Protein AF-A0A8H2WRV7-F1 (afdb_monomer_lite)

Organism: NCBI:txid456999

Radius of gyration: 17.0 Å; chains: 1; bounding box: 42×40×40 Å

pLDDT: mean 81.15, std 13.09, range [40.94, 95.81]

Secondary structure (DSSP, 8-state):
-----GGGS-HHHHHHHHHHHHHHHHHHHHHHHHHHTTSSSS----HHHHHHHHHHHHHIIIIIS----TTTT---HHHHHHHHHHHHHHT-

Structure (mmCIF, N/CA/C/O backbone):
data_AF-A0A8H2WRV7-F1
#
_entry.id   AF-A0A8H2WRV7-F1
#
loop_
_atom_site.group_PDB
_atom_site.id
_atom_site.type_symbol
_atom_site.label_atom_id
_atom_site.label_alt_id
_atom_site.label_comp_id
_atom_site.label_asym_id
_atom_site.label_entity_id
_atom_site.label_seq_id
_atom_site.pdbx_PDB_ins_code
_atom_site.Cartn_x
_atom_site.Cartn_y
_atom_site.Cartn_z
_atom_site.occupancy
_atom_site.B_iso_or_equiv
_atom_site.auth_seq_id
_atom_site.auth_comp_id
_atom_site.auth_asym_id
_atom_site.auth_atom_id
_atom_site.pdbx_PDB_model_num
ATOM 1 N N . MET A 1 1 ? 2.225 27.433 -16.671 1.00 42.38 1 MET A N 1
ATOM 2 C CA . MET A 1 1 ? 2.277 25.971 -16.908 1.00 42.38 1 MET A CA 1
ATOM 3 C C . MET A 1 1 ? 3.741 25.560 -17.065 1.00 42.38 1 MET A C 1
ATOM 5 O O . MET A 1 1 ? 4.300 25.706 -18.143 1.00 42.38 1 MET A O 1
ATOM 9 N N . HIS A 1 2 ? 4.402 25.146 -15.980 1.00 40.94 2 HIS A N 1
ATOM 10 C CA . HIS A 1 2 ? 5.798 24.694 -16.022 1.00 40.94 2 HIS A CA 1
ATOM 11 C C . HIS A 1 2 ? 5.851 23.250 -16.537 1.00 40.94 2 HIS A C 1
ATOM 13 O O . HIS A 1 2 ? 5.439 22.327 -15.839 1.00 40.94 2 HIS A O 1
ATOM 19 N N . ARG A 1 3 ? 6.349 23.047 -17.765 1.00 52.06 3 ARG A N 1
ATOM 20 C CA . ARG A 1 3 ? 6.739 21.714 -18.244 1.00 52.06 3 ARG A CA 1
ATOM 21 C C . ARG A 1 3 ? 7.942 21.256 -17.423 1.00 52.06 3 ARG A C 1
ATOM 23 O O . ARG A 1 3 ? 9.021 21.831 -17.550 1.00 52.06 3 ARG A O 1
ATOM 30 N N . PHE A 1 4 ? 7.756 20.231 -16.597 1.00 56.12 4 PHE A N 1
ATOM 31 C CA . PHE A 1 4 ? 8.866 19.511 -15.979 1.00 56.12 4 PHE A CA 1
ATOM 32 C C . PHE A 1 4 ? 9.779 18.965 -17.085 1.00 56.12 4 PHE A C 1
ATOM 34 O O . PHE A 1 4 ? 9.336 18.264 -17.997 1.00 56.12 4 PHE A O 1
ATOM 41 N N . SER A 1 5 ? 11.052 19.355 -17.042 1.00 53.59 5 SER A N 1
ATOM 42 C CA . SER A 1 5 ? 12.059 18.933 -18.010 1.00 53.59 5 SER A CA 1
ATOM 43 C C . SER A 1 5 ? 12.471 17.492 -17.712 1.00 53.59 5 SER A C 1
ATOM 45 O O . SER A 1 5 ? 13.246 17.227 -16.799 1.00 53.59 5 SER A O 1
ATOM 47 N N . ILE A 1 6 ? 11.969 16.560 -18.519 1.00 58.44 6 ILE A N 1
ATOM 48 C CA . ILE A 1 6 ? 12.263 15.113 -18.488 1.00 58.44 6 ILE A CA 1
ATOM 49 C C . ILE A 1 6 ? 13.730 14.776 -18.840 1.00 58.44 6 ILE A C 1
ATOM 51 O O . ILE A 1 6 ? 14.108 13.614 -18.906 1.00 58.44 6 ILE A O 1
ATOM 55 N N . ARG A 1 7 ? 14.573 15.788 -19.081 1.00 58.34 7 ARG A N 1
ATOM 56 C CA . ARG A 1 7 ? 15.935 15.654 -19.622 1.00 58.34 7 ARG A CA 1
ATOM 57 C C . ARG A 1 7 ? 16.974 15.128 -18.618 1.00 58.34 7 ARG A C 1
ATOM 59 O O . ARG A 1 7 ? 18.044 14.722 -19.052 1.00 58.34 7 ARG A O 1
ATOM 66 N N . TYR A 1 8 ? 16.677 15.128 -17.315 1.00 58.88 8 TYR A N 1
ATOM 67 C CA . TYR A 1 8 ? 17.641 14.770 -16.256 1.00 58.88 8 TYR A CA 1
ATOM 68 C C . TYR A 1 8 ? 17.167 13.670 -15.295 1.00 58.88 8 TYR A C 1
ATOM 70 O O . TYR A 1 8 ? 17.858 13.372 -14.324 1.00 58.88 8 TYR A O 1
ATOM 78 N N . LEU A 1 9 ? 16.004 13.060 -15.536 1.00 57.25 9 LEU A N 1
ATOM 79 C CA . LEU A 1 9 ? 15.581 11.902 -14.752 1.00 57.25 9 LEU A CA 1
ATOM 80 C C . LEU A 1 9 ? 16.301 10.655 -15.284 1.00 57.25 9 LEU A C 1
ATOM 82 O O . LEU A 1 9 ? 16.288 10.437 -16.499 1.00 57.25 9 LEU A O 1
ATOM 86 N N . PRO A 1 10 ? 16.919 9.828 -14.417 1.00 62.28 10 PRO A N 1
ATOM 87 C CA . PRO A 1 10 ? 17.399 8.516 -14.828 1.00 62.28 10 PRO A CA 1
ATOM 88 C C . PRO A 1 10 ? 16.235 7.791 -15.519 1.00 62.28 10 PRO A C 1
ATOM 90 O O . PRO A 1 10 ? 15.134 7.804 -14.958 1.00 62.28 10 PRO A O 1
ATOM 93 N N . PRO A 1 11 ? 16.426 7.177 -16.703 1.00 62.00 11 PRO A N 1
ATOM 94 C CA . PRO A 1 11 ? 15.332 6.622 -17.511 1.00 62.00 11 PRO A CA 1
ATOM 95 C C . PRO A 1 11 ? 14.408 5.691 -16.709 1.00 62.00 11 PRO A C 1
ATOM 97 O O . PRO A 1 11 ? 13.202 5.653 -16.931 1.00 62.00 11 PRO A O 1
ATOM 100 N N . ASN A 1 12 ? 14.965 5.031 -15.697 1.00 62.06 12 ASN A N 1
ATOM 101 C CA . ASN A 1 12 ? 14.275 4.101 -14.815 1.00 62.06 12 ASN A CA 1
ATOM 102 C C . ASN A 1 12 ? 13.215 4.771 -13.918 1.00 62.06 12 ASN A C 1
ATOM 104 O O . ASN A 1 12 ? 12.196 4.151 -13.636 1.00 62.06 12 ASN A O 1
ATOM 108 N N . ILE A 1 13 ? 13.397 6.032 -13.498 1.00 69.25 13 ILE A N 1
ATOM 109 C CA . ILE A 1 13 ? 12.413 6.721 -12.640 1.00 69.25 13 ILE A CA 1
ATOM 110 C C . ILE A 1 13 ? 11.140 7.050 -13.427 1.00 69.25 13 ILE A C 1
ATOM 112 O O . ILE A 1 13 ? 10.032 6.873 -12.918 1.00 69.25 13 ILE A O 1
ATOM 116 N N . CYS A 1 14 ? 11.271 7.465 -14.690 1.00 73.88 14 CYS A N 1
ATOM 117 C CA . CYS A 1 14 ? 10.112 7.747 -15.538 1.00 73.88 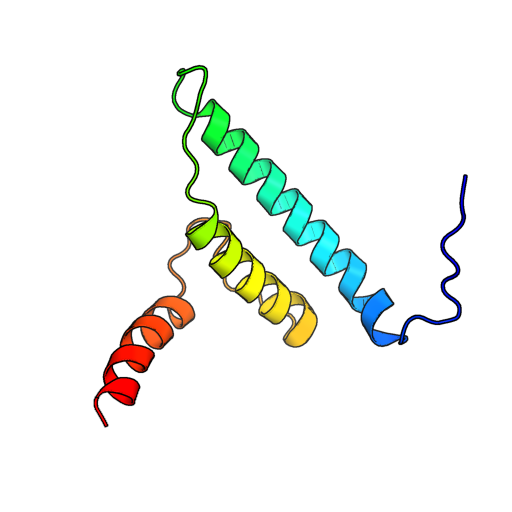14 CYS A CA 1
ATOM 118 C C . CYS A 1 14 ? 9.266 6.498 -15.819 1.00 73.88 14 CYS A C 1
ATOM 120 O O . CYS A 1 14 ? 8.053 6.619 -15.960 1.00 73.88 14 CYS A O 1
ATOM 122 N N . VAL A 1 15 ? 9.883 5.312 -15.853 1.00 80.12 15 VAL A N 1
ATOM 123 C CA . VAL A 1 15 ? 9.182 4.037 -16.074 1.00 80.12 15 VAL A CA 1
ATOM 124 C C . VAL A 1 15 ? 8.337 3.632 -14.863 1.00 80.12 15 VAL A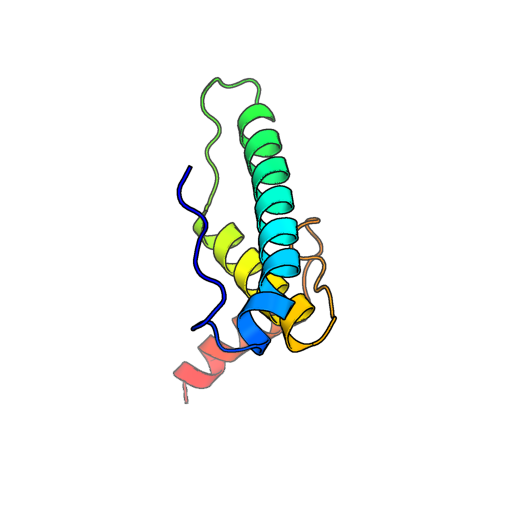 C 1
ATOM 126 O O . VAL A 1 15 ? 7.212 3.177 -15.040 1.00 80.12 15 VAL A O 1
ATOM 129 N N . ILE A 1 16 ? 8.832 3.838 -13.638 1.00 87.19 16 ILE A N 1
ATOM 130 C CA . ILE A 1 16 ? 8.122 3.437 -12.406 1.00 87.19 16 ILE A CA 1
ATOM 131 C C . ILE A 1 16 ? 7.117 4.481 -11.900 1.00 87.19 16 ILE A C 1
ATOM 133 O O . ILE A 1 16 ? 6.228 4.156 -11.114 1.00 87.19 16 ILE A O 1
ATOM 137 N N . THR A 1 17 ? 7.237 5.732 -12.357 1.00 89.06 17 THR A N 1
ATOM 138 C CA . THR A 1 17 ? 6.340 6.837 -11.977 1.00 89.06 17 THR A CA 1
ATOM 139 C C . THR A 1 17 ? 4.853 6.495 -12.171 1.00 89.06 17 THR A C 1
ATOM 141 O O . THR A 1 17 ? 4.104 6.666 -11.211 1.00 89.06 17 THR A O 1
ATOM 144 N N . PRO A 1 18 ? 4.389 5.978 -13.331 1.00 90.88 18 PRO A N 1
ATOM 145 C CA . PRO A 1 18 ? 2.977 5.626 -13.498 1.00 90.88 18 PRO A CA 1
ATOM 146 C C . PRO A 1 18 ? 2.492 4.558 -12.507 1.00 90.88 18 PRO A C 1
ATOM 148 O O . PRO A 1 18 ? 1.379 4.677 -12.000 1.00 90.88 18 PRO A O 1
ATOM 151 N N . THR A 1 19 ? 3.326 3.572 -12.161 1.00 92.00 19 THR A N 1
ATOM 152 C CA . THR A 1 19 ? 3.003 2.571 -11.130 1.00 92.00 19 THR A CA 1
ATOM 153 C C . THR A 1 19 ? 2.825 3.225 -9.761 1.00 92.00 19 THR A C 1
ATOM 155 O O . THR A 1 19 ? 1.842 2.967 -9.070 1.00 92.00 19 THR A O 1
ATOM 158 N N . PHE A 1 20 ? 3.729 4.130 -9.375 1.00 92.12 20 PHE A N 1
ATOM 159 C CA . PHE A 1 20 ? 3.639 4.839 -8.094 1.00 92.12 20 PHE A CA 1
ATOM 160 C C . PHE A 1 20 ? 2.402 5.738 -8.030 1.00 92.12 20 PHE A C 1
ATOM 162 O O . PHE A 1 20 ? 1.718 5.766 -7.009 1.00 92.12 20 PHE A O 1
ATOM 169 N N . THR A 1 21 ? 2.083 6.438 -9.122 1.00 94.00 21 THR A N 1
ATOM 170 C CA . THR A 1 21 ? 0.872 7.260 -9.224 1.00 94.00 21 THR A CA 1
ATOM 171 C C . THR A 1 21 ? -0.395 6.413 -9.104 1.00 94.00 21 THR A C 1
ATOM 173 O O . THR A 1 21 ? -1.314 6.804 -8.387 1.00 94.00 21 THR A O 1
ATOM 176 N N . ALA A 1 22 ? -0.443 5.236 -9.735 1.00 94.81 22 ALA A N 1
ATOM 177 C CA . ALA A 1 22 ? -1.583 4.327 -9.622 1.00 94.81 22 ALA A CA 1
ATOM 178 C C . ALA A 1 22 ? -1.788 3.839 -8.176 1.00 94.81 22 ALA A C 1
ATOM 180 O O . ALA A 1 22 ? -2.903 3.886 -7.657 1.00 94.81 22 ALA A O 1
ATOM 181 N N . ILE A 1 23 ? -0.705 3.446 -7.498 1.00 95.38 23 ILE A N 1
ATOM 182 C CA . ILE A 1 23 ? -0.741 3.017 -6.092 1.00 95.38 23 ILE A CA 1
ATOM 183 C C . ILE A 1 23 ? -1.176 4.169 -5.172 1.00 95.38 23 ILE A C 1
ATOM 185 O O . ILE A 1 23 ? -1.981 3.961 -4.265 1.00 95.38 23 ILE A O 1
ATOM 189 N N . ALA A 1 24 ? -0.698 5.394 -5.416 1.00 94.56 24 ALA A N 1
ATOM 190 C CA . ALA A 1 24 ? -1.079 6.569 -4.632 1.00 94.56 24 ALA A CA 1
ATOM 191 C C . ALA A 1 24 ? -2.577 6.900 -4.756 1.00 94.56 24 ALA A C 1
ATOM 193 O O . ALA A 1 24 ? -3.227 7.164 -3.746 1.00 94.56 24 ALA A O 1
ATOM 194 N N . HIS A 1 25 ? -3.147 6.827 -5.964 1.00 95.81 25 HIS A N 1
ATOM 195 C CA . HIS A 1 25 ? -4.591 7.004 -6.158 1.00 95.81 25 HIS A CA 1
ATOM 196 C C . HIS A 1 25 ? -5.413 5.878 -5.526 1.00 95.81 25 HIS A C 1
ATOM 198 O O . HIS A 1 25 ? -6.500 6.124 -5.000 1.00 95.81 25 HIS A O 1
ATOM 204 N N . HIS A 1 26 ? -4.899 4.646 -5.527 1.00 94.25 26 HIS A N 1
ATOM 205 C CA . HIS A 1 26 ? -5.565 3.553 -4.828 1.00 94.25 26 HIS A CA 1
ATOM 206 C C . HIS A 1 26 ? -5.614 3.814 -3.314 1.00 94.25 26 HIS A C 1
ATOM 208 O O . HIS A 1 26 ? -6.678 3.713 -2.701 1.00 94.25 26 HIS A O 1
ATOM 214 N N . LEU A 1 27 ? -4.498 4.248 -2.720 1.00 93.81 27 LEU A N 1
ATOM 215 C CA . LEU A 1 27 ? -4.456 4.658 -1.318 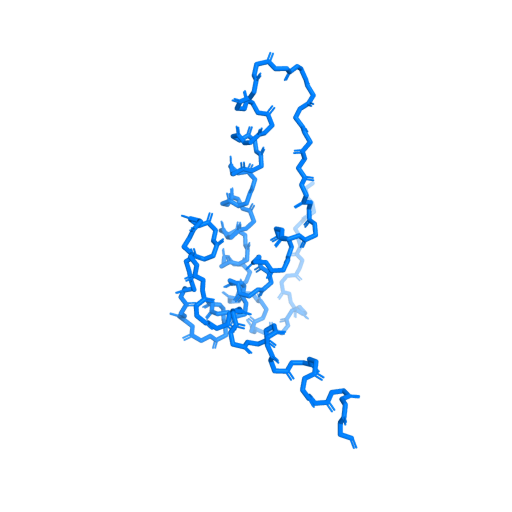1.00 93.81 27 LEU A CA 1
ATOM 216 C C . LEU A 1 27 ? -5.441 5.799 -1.020 1.00 93.81 27 LEU A C 1
ATOM 218 O O . LEU A 1 27 ? -6.157 5.732 -0.023 1.00 93.81 27 LEU A O 1
ATOM 222 N N . GLU A 1 28 ? -5.480 6.836 -1.860 1.00 92.62 28 GLU A N 1
ATOM 223 C CA . GLU A 1 28 ? -6.405 7.968 -1.717 1.00 92.62 28 GLU A CA 1
ATOM 224 C C . GLU A 1 28 ? -7.859 7.486 -1.621 1.00 92.62 28 GLU A C 1
ATOM 226 O O . GLU A 1 28 ? -8.580 7.873 -0.700 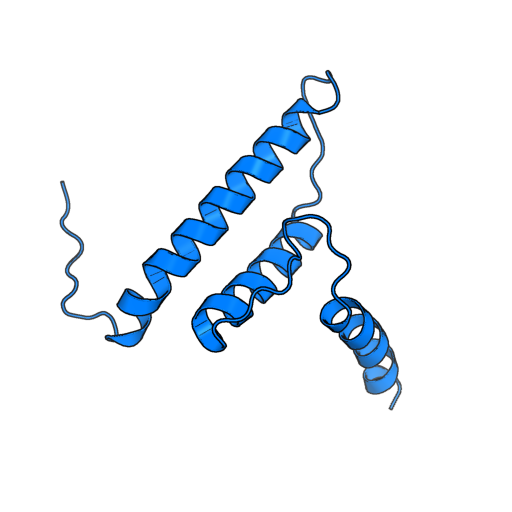1.00 92.62 28 GLU A O 1
ATOM 231 N N . SER A 1 29 ? -8.264 6.582 -2.519 1.00 92.38 29 SER A N 1
ATOM 232 C CA . SER A 1 29 ? -9.604 5.990 -2.517 1.00 92.38 29 SER A CA 1
ATOM 233 C C . SER A 1 29 ? -9.905 5.250 -1.210 1.00 92.38 29 SER A C 1
ATOM 235 O O . SER A 1 29 ? -10.977 5.429 -0.624 1.00 92.38 29 SER A O 1
ATOM 237 N N . ILE A 1 30 ? -8.944 4.476 -0.699 1.00 90.12 30 ILE A N 1
ATOM 238 C CA . ILE A 1 30 ? -9.115 3.724 0.546 1.00 90.12 30 ILE A CA 1
ATOM 239 C C . ILE A 1 30 ? -9.202 4.652 1.762 1.00 90.12 30 ILE A C 1
ATOM 241 O O . ILE A 1 30 ? -10.073 4.467 2.616 1.00 90.12 30 ILE A O 1
ATOM 245 N N . ILE A 1 31 ? -8.329 5.659 1.855 1.00 89.12 31 ILE A N 1
ATOM 246 C CA . ILE A 1 31 ? -8.351 6.636 2.952 1.00 89.12 31 ILE A CA 1
ATOM 247 C C . ILE A 1 31 ? -9.667 7.417 2.926 1.00 89.12 31 ILE A C 1
ATOM 249 O O . ILE A 1 31 ? -10.298 7.560 3.973 1.00 89.12 31 ILE A O 1
ATOM 253 N N . ALA A 1 32 ? -10.117 7.866 1.751 1.00 88.94 32 ALA A N 1
ATOM 254 C CA . ALA A 1 32 ? -11.396 8.553 1.595 1.00 88.94 32 ALA A CA 1
ATOM 255 C C . ALA A 1 32 ? -12.568 7.669 2.045 1.00 88.94 32 ALA A C 1
ATOM 257 O O . ALA A 1 32 ? -13.420 8.119 2.811 1.00 88.94 32 ALA A O 1
ATOM 258 N N . SER A 1 33 ? -12.573 6.393 1.645 1.00 88.00 33 SER A N 1
ATOM 259 C CA . SER A 1 33 ? -13.583 5.432 2.087 1.00 88.00 33 SER A CA 1
ATOM 260 C C . SER A 1 33 ? -13.559 5.235 3.604 1.00 88.00 33 SER A C 1
ATOM 262 O O . SER A 1 33 ? -14.617 5.253 4.227 1.00 88.00 33 SER A O 1
ATOM 264 N N . LYS A 1 34 ? -12.379 5.083 4.220 1.00 84.44 34 LYS A N 1
ATOM 265 C CA . LYS A 1 34 ? -12.249 4.898 5.676 1.00 84.44 34 LYS A CA 1
ATOM 266 C C . LYS A 1 34 ? -12.647 6.141 6.465 1.00 84.44 34 LYS A C 1
ATOM 268 O O . LYS A 1 34 ? -13.291 6.013 7.500 1.00 84.44 34 LYS A O 1
ATOM 273 N N . ALA A 1 35 ? -12.315 7.330 5.968 1.00 83.19 35 ALA A N 1
ATOM 27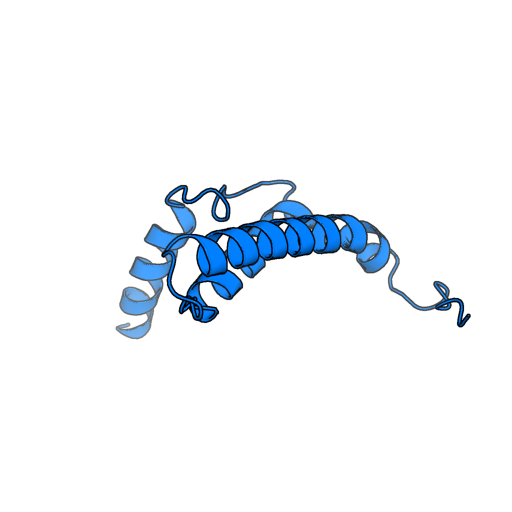4 C CA . ALA A 1 35 ? -12.717 8.589 6.586 1.00 83.19 35 ALA A CA 1
ATOM 275 C C . ALA A 1 35 ? -14.247 8.768 6.601 1.00 83.19 35 ALA A C 1
ATOM 277 O O . ALA A 1 35 ? -14.774 9.406 7.508 1.00 83.19 35 ALA A O 1
ATOM 278 N N . GLN A 1 36 ? -14.955 8.186 5.626 1.00 83.50 36 GLN A N 1
ATOM 279 C CA . GLN A 1 36 ? -16.417 8.242 5.505 1.00 83.50 36 GLN A CA 1
ATOM 280 C C . GLN A 1 36 ? -17.146 7.081 6.210 1.00 83.50 36 GLN A C 1
ATOM 282 O O . GLN A 1 36 ? -18.330 7.205 6.520 1.00 83.50 36 GLN A O 1
ATOM 287 N N . ALA A 1 37 ? -16.463 5.961 6.476 1.00 74.94 37 ALA A N 1
ATOM 288 C CA . ALA A 1 37 ? -17.080 4.684 6.856 1.00 74.94 37 ALA A CA 1
ATOM 289 C C . ALA A 1 37 ? -17.779 4.643 8.231 1.00 74.94 37 ALA A C 1
ATOM 291 O O . ALA A 1 37 ? -18.486 3.678 8.502 1.00 74.94 37 ALA A O 1
ATOM 292 N N . ASN A 1 38 ? -17.651 5.667 9.080 1.00 61.00 38 ASN A N 1
ATOM 293 C CA . ASN A 1 38 ? -18.186 5.629 10.449 1.00 61.00 38 ASN A CA 1
ATOM 294 C C . ASN A 1 38 ? -19.341 6.602 10.724 1.00 61.00 38 ASN A C 1
ATOM 296 O O . ASN A 1 38 ? -19.778 6.700 11.866 1.00 61.00 38 ASN A O 1
ATOM 300 N N . GLY A 1 39 ? -19.831 7.359 9.733 1.00 62.22 39 GLY A N 1
ATOM 301 C CA . GLY A 1 39 ? -20.890 8.370 9.938 1.00 62.22 39 GLY A CA 1
ATOM 302 C C . GLY A 1 39 ? -20.494 9.548 10.851 1.00 62.22 39 GLY A C 1
ATOM 303 O O . GLY A 1 39 ? -21.181 10.568 10.895 1.00 62.22 39 GLY A O 1
ATOM 304 N N . GLU A 1 40 ? -19.364 9.440 11.547 1.00 60.41 40 GLU A N 1
ATOM 305 C CA . GLU A 1 40 ? -18.699 10.505 12.273 1.00 60.41 40 GLU A CA 1
ATOM 306 C C . GLU A 1 40 ? -17.991 11.435 11.290 1.00 60.41 40 GLU A C 1
ATOM 308 O O . GLU A 1 40 ? -17.307 11.001 10.365 1.00 60.41 40 GLU A O 1
ATOM 313 N N . LYS A 1 41 ? -18.106 12.745 11.521 1.00 62.97 41 LYS A N 1
ATOM 314 C CA . LYS A 1 41 ? -17.470 13.782 10.690 1.00 62.97 41 LYS A CA 1
ATOM 315 C C . LYS A 1 41 ? -15.932 13.702 10.666 1.00 62.97 41 LYS A C 1
ATOM 317 O O . LYS A 1 41 ? -15.319 14.450 9.914 1.00 62.97 41 LYS A O 1
ATOM 322 N N . ASN A 1 42 ? -15.321 12.844 11.488 1.00 65.25 42 ASN A N 1
ATOM 323 C CA . ASN A 1 42 ? -13.882 12.794 11.721 1.00 65.25 42 ASN A CA 1
ATOM 324 C C . ASN A 1 42 ? -13.390 11.341 11.905 1.00 65.25 42 ASN A C 1
ATOM 326 O O . ASN A 1 42 ? -13.155 10.890 13.022 1.00 65.25 42 ASN A O 1
ATOM 330 N N . GLY A 1 43 ? -13.229 10.594 10.809 1.00 72.19 43 GLY A N 1
ATOM 331 C CA . GLY A 1 43 ? -12.611 9.265 10.851 1.00 72.19 43 GLY A CA 1
ATOM 332 C C . GLY A 1 43 ? -11.115 9.330 11.193 1.00 72.19 43 GLY A C 1
ATOM 333 O O . GLY A 1 43 ? -10.375 10.121 10.609 1.00 72.19 43 GLY A O 1
ATOM 334 N N . ILE A 1 44 ? -10.660 8.489 12.127 1.00 80.31 44 ILE A N 1
ATOM 335 C CA . ILE A 1 44 ? -9.235 8.329 12.457 1.00 80.31 44 ILE A CA 1
ATOM 336 C C . ILE A 1 44 ? -8.648 7.232 11.565 1.00 80.31 44 ILE A C 1
ATOM 338 O O . ILE A 1 44 ? -9.165 6.117 11.514 1.00 80.31 44 ILE A O 1
ATOM 342 N N . VAL A 1 45 ? -7.551 7.543 10.874 1.00 83.69 45 VAL A N 1
ATOM 343 C CA . VAL A 1 45 ? -6.836 6.601 10.005 1.00 83.69 45 VAL A CA 1
ATOM 344 C C . VAL A 1 45 ? -5.403 6.455 10.504 1.00 83.69 45 VAL A C 1
ATOM 346 O O . VAL A 1 45 ? -4.674 7.441 10.594 1.00 83.69 45 VAL A O 1
ATOM 349 N N . ASP A 1 46 ? -4.985 5.223 10.799 1.00 86.56 46 ASP A N 1
ATOM 350 C CA . ASP A 1 46 ? -3.586 4.920 11.101 1.00 86.56 46 ASP A CA 1
ATOM 351 C C . ASP A 1 46 ? -2.743 4.966 9.819 1.00 86.56 46 ASP A C 1
ATOM 353 O O . ASP A 1 46 ? -2.676 4.003 9.051 1.00 86.56 46 ASP A O 1
ATOM 357 N N . ILE A 1 47 ? -2.114 6.115 9.574 1.00 88.75 47 ILE A N 1
ATOM 358 C CA . ILE A 1 47 ? -1.300 6.329 8.379 1.00 88.75 47 ILE A CA 1
ATOM 359 C C . ILE A 1 47 ? -0.005 5.511 8.397 1.00 88.75 47 ILE A C 1
ATOM 361 O O . ILE A 1 47 ? 0.525 5.217 7.330 1.00 88.75 47 ILE A O 1
ATOM 365 N N . TYR A 1 48 ? 0.496 5.111 9.570 1.00 89.94 48 TYR A N 1
ATOM 366 C CA . TYR A 1 48 ? 1.747 4.362 9.676 1.00 89.94 48 TYR A CA 1
ATOM 367 C C . TYR A 1 48 ? 1.613 2.994 9.004 1.00 89.94 48 TYR A C 1
ATOM 369 O O . TYR A 1 48 ? 2.370 2.681 8.084 1.00 89.94 48 TYR A O 1
ATOM 377 N N . THR A 1 49 ? 0.579 2.235 9.377 1.00 85.94 49 THR A N 1
ATOM 378 C CA . THR A 1 49 ? 0.286 0.932 8.764 1.00 85.94 49 THR A CA 1
ATOM 379 C C . THR A 1 49 ? 0.067 1.058 7.254 1.00 85.94 49 THR A C 1
ATOM 381 O O . THR A 1 49 ? 0.610 0.280 6.466 1.00 85.94 49 THR A O 1
ATOM 384 N N . TRP A 1 50 ? -0.666 2.088 6.821 1.00 89.88 50 TRP A N 1
ATOM 385 C CA . TRP A 1 50 ? -0.917 2.330 5.401 1.00 89.88 50 TRP A CA 1
ATOM 386 C C . TRP A 1 50 ? 0.347 2.657 4.609 1.00 89.88 50 TRP A C 1
ATOM 388 O O . TRP A 1 50 ? 0.517 2.149 3.503 1.00 89.88 50 TRP A O 1
ATOM 398 N N . MET A 1 51 ? 1.255 3.459 5.163 1.00 91.75 51 MET A N 1
ATOM 399 C CA . MET A 1 51 ? 2.529 3.762 4.512 1.00 91.75 51 MET A CA 1
ATOM 400 C C . MET A 1 51 ? 3.418 2.524 4.393 1.00 91.75 51 MET A C 1
ATOM 402 O O . MET A 1 51 ? 4.051 2.344 3.354 1.00 91.75 51 MET A O 1
ATOM 406 N N . SER A 1 52 ? 3.425 1.632 5.390 1.00 89.69 52 SER A N 1
ATOM 407 C CA . SER A 1 52 ? 4.139 0.353 5.288 1.00 89.69 52 SER A CA 1
ATOM 408 C C . SER A 1 52 ? 3.589 -0.529 4.161 1.00 89.69 52 SER A C 1
ATOM 410 O O . SER A 1 52 ? 4.367 -1.087 3.386 1.00 89.69 52 SER A O 1
ATOM 412 N N . HIS A 1 53 ? 2.263 -0.619 4.021 1.00 91.25 53 HIS A N 1
ATOM 413 C CA . HIS A 1 53 ? 1.630 -1.376 2.935 1.00 91.25 53 HIS A CA 1
ATOM 414 C C . HIS A 1 53 ? 1.934 -0.762 1.565 1.00 91.25 53 HIS A C 1
ATOM 416 O O . HIS A 1 53 ? 2.327 -1.467 0.639 1.00 91.25 53 HIS A O 1
ATOM 422 N N . VAL A 1 54 ? 1.819 0.561 1.444 1.00 93.62 54 VAL A N 1
ATOM 423 C CA . VAL A 1 54 ? 2.097 1.290 0.200 1.00 93.62 54 VAL A CA 1
ATOM 424 C C . VAL A 1 54 ? 3.553 1.138 -0.223 1.00 93.62 54 VAL A C 1
ATOM 426 O O . VAL A 1 54 ? 3.816 0.905 -1.398 1.00 93.62 54 VAL A O 1
ATOM 429 N N . ALA A 1 55 ? 4.499 1.215 0.715 1.00 92.06 55 ALA A N 1
ATOM 430 C CA . ALA A 1 55 ? 5.911 1.005 0.418 1.00 92.06 55 ALA A CA 1
ATOM 431 C C . ALA A 1 55 ? 6.169 -0.406 -0.133 1.00 92.06 55 ALA A C 1
ATOM 433 O O . ALA A 1 55 ? 6.872 -0.554 -1.135 1.00 92.06 55 ALA A O 1
ATOM 434 N N . LEU A 1 56 ? 5.567 -1.434 0.475 1.00 91.38 56 LEU A N 1
ATOM 435 C CA . LEU A 1 56 ? 5.694 -2.808 -0.009 1.00 91.38 56 LEU A CA 1
ATOM 436 C C . LEU A 1 56 ? 5.061 -2.988 -1.394 1.00 91.38 56 LEU A C 1
ATOM 438 O O . LEU A 1 56 ? 5.652 -3.633 -2.256 1.00 91.38 56 LEU A O 1
ATOM 442 N N . GLU A 1 57 ? 3.900 -2.383 -1.631 1.00 93.25 57 GLU A N 1
ATOM 443 C CA . GLU A 1 57 ? 3.210 -2.452 -2.917 1.00 93.25 57 GLU A CA 1
ATOM 444 C C . GLU A 1 57 ? 3.993 -1.721 -4.021 1.00 93.25 57 GLU A C 1
ATOM 446 O O . GLU A 1 57 ? 4.122 -2.227 -5.134 1.00 93.25 57 GLU A O 1
ATOM 451 N N . MET A 1 58 ? 4.596 -0.567 -3.703 1.00 93.12 58 MET A N 1
ATOM 452 C CA . MET A 1 58 ? 5.460 0.184 -4.620 1.00 93.12 58 MET A CA 1
ATOM 453 C C . MET A 1 58 ? 6.699 -0.619 -5.009 1.00 93.12 58 MET A C 1
ATOM 455 O O . MET A 1 58 ? 7.006 -0.725 -6.195 1.00 93.12 58 MET A O 1
ATOM 459 N N . VAL A 1 59 ? 7.400 -1.216 -4.041 1.00 90.81 59 VAL A N 1
ATOM 460 C CA . VAL A 1 59 ? 8.583 -2.045 -4.322 1.00 90.81 59 VAL A CA 1
ATOM 461 C C . VAL A 1 59 ? 8.193 -3.333 -5.054 1.00 90.81 59 VAL A C 1
ATOM 463 O O . VAL A 1 59 ? 8.880 -3.728 -5.996 1.00 90.81 59 VAL A O 1
ATOM 466 N N . GLY A 1 60 ? 7.076 -3.959 -4.682 1.00 90.19 60 GLY A N 1
ATOM 467 C CA . GLY A 1 60 ? 6.560 -5.159 -5.333 1.00 90.19 60 GLY A CA 1
ATOM 468 C C . GLY A 1 60 ? 6.208 -4.923 -6.796 1.00 90.19 60 GLY A C 1
ATOM 469 O O . GLY A 1 60 ? 6.755 -5.582 -7.679 1.00 90.19 60 GLY A O 1
ATOM 470 N N . GLN A 1 61 ? 5.344 -3.950 -7.080 1.00 92.38 61 GLN A N 1
ATOM 471 C CA . GLN A 1 61 ? 4.869 -3.726 -8.442 1.00 92.38 61 GLN A CA 1
ATOM 472 C C . GLN A 1 61 ? 5.928 -3.065 -9.329 1.00 92.38 61 GLN A C 1
ATOM 474 O O . GLN A 1 61 ? 6.096 -3.476 -10.475 1.00 92.38 61 GLN A O 1
ATOM 479 N N . ALA A 1 62 ? 6.663 -2.068 -8.827 1.00 88.94 62 ALA A N 1
ATOM 480 C CA . ALA A 1 62 ? 7.655 -1.368 -9.644 1.00 88.94 62 ALA A CA 1
ATOM 481 C C . ALA A 1 62 ? 8.993 -2.111 -9.748 1.00 88.94 62 ALA A C 1
ATOM 483 O O . ALA A 1 62 ? 9.691 -1.960 -10.747 1.00 88.94 62 ALA A O 1
ATOM 484 N N . GLY A 1 63 ? 9.366 -2.882 -8.722 1.00 85.00 63 GLY A N 1
ATOM 485 C CA . GLY A 1 63 ? 10.625 -3.625 -8.687 1.00 85.00 63 GLY A CA 1
ATOM 486 C C . GLY A 1 63 ? 10.507 -5.068 -9.176 1.00 85.00 63 GLY A C 1
ATOM 487 O O . GLY A 1 63 ? 11.405 -5.546 -9.862 1.00 85.00 63 GLY A O 1
ATOM 488 N N . MET A 1 64 ? 9.416 -5.763 -8.836 1.00 87.12 64 MET A N 1
ATOM 489 C CA . MET A 1 64 ? 9.253 -7.208 -9.077 1.00 87.12 64 MET A CA 1
ATOM 490 C C . MET A 1 64 ? 8.092 -7.548 -10.023 1.00 87.12 64 MET A C 1
ATOM 492 O O . MET A 1 64 ? 7.947 -8.704 -10.410 1.00 87.12 64 MET A O 1
ATOM 496 N N . GLY A 1 65 ? 7.247 -6.573 -10.378 1.00 87.50 65 GLY A N 1
ATOM 497 C CA . GLY A 1 65 ? 6.004 -6.823 -11.113 1.00 87.50 65 GLY A CA 1
ATOM 498 C C . GLY A 1 65 ? 4.982 -7.651 -10.322 1.00 87.50 65 GLY A C 1
ATOM 499 O O . GLY A 1 65 ? 4.132 -8.299 -10.928 1.00 87.50 65 GLY A O 1
ATOM 500 N N . TYR A 1 66 ? 5.069 -7.663 -8.986 1.00 89.25 66 TYR A N 1
ATOM 501 C CA . TYR A 1 66 ? 4.234 -8.480 -8.102 1.00 89.25 66 TYR A CA 1
ATOM 502 C C . TYR A 1 66 ? 3.418 -7.615 -7.137 1.00 89.25 66 TYR A C 1
ATOM 504 O O . TYR A 1 66 ? 3.960 -6.734 -6.474 1.00 89.25 66 TYR A O 1
ATOM 512 N N . SER A 1 67 ? 2.118 -7.893 -7.028 1.00 89.81 67 SER A N 1
ATOM 513 C CA . SER A 1 67 ? 1.239 -7.263 -6.039 1.00 89.81 67 SER A CA 1
ATOM 514 C C . SER A 1 67 ? 1.123 -8.145 -4.801 1.00 89.81 67 SER A C 1
ATOM 516 O O . SER A 1 67 ? 0.805 -9.332 -4.902 1.00 89.81 67 SER A O 1
ATOM 518 N N . PHE A 1 68 ? 1.348 -7.565 -3.622 1.00 87.62 68 PHE A N 1
ATOM 519 C CA . PHE A 1 68 ? 1.199 -8.286 -2.358 1.00 87.62 68 PHE A CA 1
ATOM 520 C C . PHE A 1 68 ? -0.255 -8.294 -1.865 1.00 87.62 68 PHE A C 1
ATOM 522 O O . PHE A 1 68 ? -0.574 -9.026 -0.926 1.00 87.62 68 PHE A O 1
ATOM 529 N N . GLY A 1 69 ? -1.142 -7.523 -2.502 1.00 88.75 69 GLY A N 1
ATOM 530 C CA . GLY A 1 69 ? -2.556 -7.419 -2.137 1.00 88.75 69 GLY A CA 1
ATOM 531 C C . GLY A 1 69 ? -2.797 -6.690 -0.809 1.00 88.75 69 GLY A C 1
ATOM 532 O O . GLY A 1 69 ? -3.841 -6.854 -0.177 1.00 88.75 69 GLY A O 1
ATOM 533 N N . VAL A 1 70 ? -1.805 -5.935 -0.331 1.00 88.19 70 VAL A N 1
ATOM 534 C CA . VAL A 1 70 ? -1.818 -5.335 1.016 1.00 88.19 70 VAL A CA 1
ATOM 535 C C . VAL A 1 70 ? -2.723 -4.111 1.120 1.00 88.19 70 VAL A C 1
ATOM 537 O O . VAL A 1 70 ? -3.018 -3.653 2.226 1.00 88.19 70 VAL A O 1
ATOM 540 N N . LEU A 1 71 ? -3.187 -3.584 -0.016 1.00 88.12 71 LEU A N 1
ATOM 541 C CA . LEU A 1 71 ? -4.141 -2.478 -0.059 1.00 88.12 71 LEU A CA 1
ATOM 542 C C . LEU A 1 71 ? -5.595 -2.966 0.020 1.00 88.12 71 LEU A C 1
ATOM 544 O O . LEU A 1 71 ? -6.464 -2.256 0.517 1.00 88.12 71 LEU A O 1
ATOM 548 N N . GLU A 1 72 ? -5.848 -4.216 -0.357 1.00 83.81 72 GLU A N 1
ATOM 549 C CA . GLU A 1 72 ? -7.160 -4.859 -0.405 1.00 83.81 72 GLU A CA 1
ATOM 550 C C . GLU A 1 72 ? -7.519 -5.592 0.905 1.00 83.81 72 GLU A C 1
ATOM 552 O O . GLU A 1 72 ? -8.397 -6.453 0.926 1.00 83.81 72 GLU A O 1
ATOM 557 N N . ASN A 1 73 ? -6.845 -5.262 2.016 1.00 70.62 73 ASN A N 1
ATOM 558 C CA . ASN A 1 73 ? -6.922 -5.969 3.306 1.00 70.62 73 ASN A CA 1
ATOM 559 C C . ASN A 1 73 ? -6.579 -7.470 3.225 1.00 70.62 73 ASN A C 1
ATOM 561 O O . ASN A 1 73 ? -6.999 -8.246 4.086 1.00 70.62 73 ASN A O 1
ATOM 565 N N . LYS A 1 74 ? -5.809 -7.903 2.221 1.00 73.50 74 LYS A N 1
ATOM 566 C CA . LYS A 1 74 ? -5.265 -9.261 2.210 1.00 73.50 74 LYS A CA 1
ATOM 567 C C . LYS A 1 74 ? -4.111 -9.329 3.208 1.00 73.50 74 LYS A C 1
ATOM 569 O O . LYS A 1 74 ? -3.184 -8.522 3.147 1.00 73.50 74 LYS A O 1
ATOM 574 N N . GLU A 1 75 ? -4.155 -10.296 4.121 1.00 72.88 75 GLU A N 1
ATOM 575 C CA . GLU A 1 75 ? -3.010 -10.573 4.989 1.00 72.88 75 GLU A CA 1
ATOM 576 C C . GLU A 1 75 ? -1.841 -11.037 4.106 1.00 72.88 75 GLU A C 1
ATOM 578 O O . GLU A 1 75 ? -1.934 -12.038 3.392 1.00 72.88 75 GLU A O 1
ATOM 583 N N . SER A 1 76 ? -0.754 -10.266 4.095 1.00 77.94 76 SER A N 1
ATOM 584 C CA . SER A 1 76 ? 0.449 -10.623 3.351 1.00 77.94 76 SER A CA 1
ATOM 585 C C . SER A 1 76 ? 1.328 -11.525 4.208 1.00 77.94 76 SER A C 1
ATOM 587 O O . SER A 1 76 ? 1.901 -11.080 5.205 1.00 77.94 76 SER A O 1
ATOM 589 N N . GLU A 1 77 ? 1.483 -12.780 3.781 1.00 83.06 77 GLU A N 1
ATOM 590 C CA . GLU A 1 77 ? 2.414 -13.749 4.380 1.00 83.06 77 GLU A CA 1
ATOM 591 C C . GLU A 1 77 ? 3.835 -13.172 4.500 1.00 83.06 77 GLU A C 1
ATOM 593 O O . GLU A 1 77 ? 4.537 -13.421 5.477 1.00 83.06 77 GLU A O 1
ATOM 598 N N . TYR A 1 78 ? 4.237 -12.319 3.551 1.00 83.50 78 TYR A N 1
ATOM 599 C CA . TYR A 1 78 ? 5.520 -11.624 3.600 1.00 83.50 78 TYR A CA 1
ATOM 600 C C . TYR A 1 78 ? 5.606 -10.626 4.763 1.00 83.50 78 TYR A C 1
ATOM 602 O O . TYR A 1 78 ? 6.601 -10.620 5.488 1.00 83.50 78 TYR A O 1
ATOM 610 N N . ILE A 1 79 ? 4.575 -9.798 4.980 1.00 81.62 79 ILE A N 1
ATOM 611 C CA . ILE A 1 79 ? 4.540 -8.848 6.109 1.00 81.62 79 ILE A CA 1
ATOM 612 C C . ILE A 1 79 ? 4.563 -9.607 7.437 1.00 81.62 79 ILE A C 1
ATOM 614 O O . ILE A 1 79 ? 5.288 -9.220 8.358 1.00 81.62 79 ILE A O 1
ATOM 618 N N . LYS A 1 80 ? 3.807 -10.705 7.520 1.00 84.31 80 LYS A N 1
ATOM 619 C CA . LYS A 1 80 ? 3.718 -11.557 8.708 1.00 84.31 80 LYS A CA 1
ATOM 620 C C . LYS A 1 80 ? 5.065 -12.182 9.056 1.00 84.31 80 LYS A C 1
ATOM 622 O O . LYS A 1 80 ? 5.551 -11.997 10.171 1.00 84.31 80 LYS A O 1
ATOM 627 N N . ALA A 1 81 ? 5.699 -12.843 8.089 1.00 86.81 81 ALA A N 1
ATOM 628 C CA . ALA A 1 81 ? 7.009 -13.457 8.274 1.00 86.81 81 ALA A CA 1
ATOM 629 C C . ALA A 1 81 ? 8.087 -12.411 8.602 1.00 86.81 81 ALA A C 1
ATOM 631 O O . ALA A 1 81 ? 8.882 -12.609 9.519 1.00 86.81 81 ALA A O 1
ATOM 632 N N . SER A 1 82 ? 8.077 -11.262 7.916 1.00 84.00 82 SER A N 1
ATOM 633 C CA . SER A 1 82 ? 9.038 -10.179 8.167 1.00 84.00 82 SER A CA 1
ATOM 634 C C . SER A 1 82 ? 8.900 -9.618 9.585 1.00 84.00 82 SER A C 1
ATOM 636 O O . SER A 1 82 ? 9.896 -9.469 10.289 1.00 84.00 82 SER A O 1
ATOM 638 N N . SER A 1 83 ? 7.668 -9.372 10.043 1.00 83.31 83 SER A N 1
ATOM 639 C CA . SER A 1 83 ? 7.389 -8.871 11.398 1.00 83.31 83 SER A CA 1
ATOM 640 C C . SER A 1 83 ? 7.831 -9.844 12.495 1.00 83.31 83 SER A C 1
ATOM 642 O O . SER A 1 83 ? 8.232 -9.408 13.569 1.00 83.31 83 SER A O 1
ATOM 644 N N . GLN A 1 84 ? 7.783 -11.153 12.233 1.00 87.38 84 GLN A N 1
ATOM 645 C CA . GLN A 1 84 ? 8.273 -12.184 13.153 1.00 87.38 84 GLN A CA 1
ATOM 646 C C . GLN A 1 84 ? 9.800 -12.305 13.146 1.00 87.38 84 GLN A C 1
ATOM 648 O O . GLN A 1 84 ? 10.400 -12.595 14.178 1.00 87.38 84 GLN A O 1
ATOM 653 N N . LEU A 1 85 ? 10.434 -12.072 11.996 1.00 88.00 85 LEU A N 1
ATOM 654 C CA . LEU A 1 85 ? 11.876 -12.206 11.828 1.00 88.00 85 LEU A CA 1
ATOM 655 C C . LE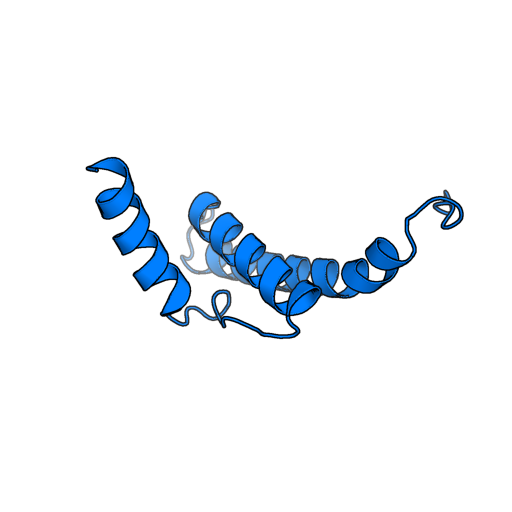U A 1 85 ? 12.660 -11.092 12.537 1.00 88.00 85 LEU A C 1
ATOM 657 O O . LEU A 1 85 ? 13.652 -11.384 13.201 1.00 88.00 85 LEU A O 1
ATOM 661 N N . PHE A 1 86 ? 12.230 -9.830 12.428 1.00 84.56 86 PHE A N 1
ATOM 662 C CA . PHE A 1 86 ? 12.975 -8.697 13.001 1.00 84.56 86 PHE A CA 1
ATOM 663 C C . PHE A 1 86 ? 13.247 -8.829 14.513 1.00 84.56 86 PHE A C 1
ATOM 665 O O . PHE A 1 86 ? 14.394 -8.632 14.919 1.00 84.56 86 PHE A O 1
ATOM 672 N N . PRO A 1 87 ? 12.271 -9.219 15.358 1.00 87.56 87 PRO A N 1
ATOM 673 C CA . PRO A 1 87 ? 12.524 -9.483 16.771 1.00 87.56 87 PRO A CA 1
ATOM 674 C C . PRO A 1 87 ? 13.511 -10.628 17.010 1.00 87.56 87 PRO A C 1
ATOM 676 O O . PRO A 1 87 ? 14.301 -10.557 17.943 1.00 87.56 87 PRO A O 1
ATOM 679 N N . LEU A 1 88 ? 13.483 -11.683 16.190 1.00 89.31 88 LEU A N 1
ATOM 680 C CA . LEU A 1 88 ? 14.394 -12.821 16.340 1.00 89.31 88 LEU A CA 1
ATOM 681 C C . LEU A 1 88 ? 15.842 -12.424 16.039 1.00 89.31 88 LEU A C 1
ATOM 683 O O . LEU A 1 88 ? 16.740 -12.848 16.755 1.00 89.31 88 LEU A O 1
ATOM 687 N N . ILE A 1 89 ? 16.058 -11.580 15.026 1.00 88.62 89 ILE A N 1
ATOM 688 C CA . ILE A 1 89 ? 17.396 -11.093 14.659 1.00 88.62 89 ILE A CA 1
ATOM 689 C C . ILE A 1 89 ? 17.932 -10.097 15.692 1.00 88.62 89 ILE A C 1
ATOM 691 O O . ILE A 1 89 ? 19.110 -10.146 16.018 1.00 88.62 89 ILE A O 1
ATOM 695 N N . ASN A 1 90 ? 17.089 -9.218 16.240 1.00 83.25 90 ASN A N 1
ATOM 696 C CA . ASN A 1 90 ? 17.524 -8.236 17.242 1.00 83.25 90 ASN A CA 1
ATOM 697 C C . ASN A 1 90 ? 17.912 -8.854 18.598 1.00 83.25 90 ASN A C 1
ATOM 699 O O . ASN A 1 90 ? 18.496 -8.161 19.427 1.00 83.25 90 ASN A O 1
ATOM 703 N N . ASN A 1 91 ? 17.553 -10.118 18.834 1.00 79.62 91 ASN A N 1
ATOM 704 C CA . ASN A 1 91 ? 17.882 -10.861 20.051 1.00 79.62 91 ASN A CA 1
ATOM 705 C C . ASN A 1 91 ? 19.094 -11.803 19.880 1.00 79.62 91 ASN A C 1
ATOM 707 O O . ASN A 1 91 ? 19.389 -12.562 20.806 1.00 79.62 91 ASN A O 1
ATOM 711 N N . LEU A 1 92 ? 19.754 -11.788 18.712 1.00 64.69 92 LEU A N 1
ATOM 712 C CA . LEU A 1 92 ? 21.039 -12.455 18.453 1.00 64.69 92 LEU A CA 1
ATOM 713 C C . LEU A 1 92 ? 22.209 -11.530 18.805 1.00 64.69 92 LEU A C 1
ATOM 715 O O . LEU A 1 92 ? 23.214 -12.061 19.325 1.00 64.69 92 LEU A O 1
#

Foldseek 3Di:
DDDDDPPPDDPLCVVLVVVLVVLVVLLVVLVVCQQPVPVDVGGDDDVVLVVVQSVCQSCCCSVPVHGQCVSVVDPRPVVVVVVVVVVVVVVD

Sequence (92 aa):
MHRFSIRYLPPNICVITPTFTAIAHHLESIIASKAQANGEKNGIVDIYTWMSHVALEMVGQAGMGYSFGVLENKESEYIKASSQLFPLINNL

InterPro domains:
  IPR036396 Cytochrome P450 superfamily [G3DSA:1.10.630.10] (2-92)
  IPR036396 Cytochrome P450 superfamily [SSF48264] (16-90)